Protein AF-A0A2A4VA51-F1 (afdb_monomer)

Mean predicted aligned error: 7.7 Å

pLDDT: mean 87.84, std 13.07, range [43.47, 97.88]

Solvent-accessible surface area (backbone atoms only — not comparable to full-atom values): 8072 Å² total; per-residue (Å²): 133,84,70,66,42,55,34,54,44,77,48,78,49,67,43,70,90,47,100,52,46,84,50,67,48,23,34,52,30,37,75,35,75,46,73,63,40,88,49,102,91,46,75,46,86,62,78,63,67,37,64,66,67,54,91,97,56,80,73,48,43,31,42,48,74,56,50,48,54,31,58,77,46,60,35,65,65,62,76,35,51,26,37,72,38,79,36,78,38,85,91,79,74,41,82,27,34,67,47,77,42,56,66,50,70,69,51,40,50,49,33,51,54,28,56,47,54,57,53,50,55,53,52,54,49,54,51,61,74,67,47,78,79,81,85,124

Foldseek 3Di:
DQPKFAWADKDKDADCPDPCRPDIWIFTFGWDFDDFDDDPVDGDDDGDTDSDDDPPDDTQTEDPVVSCLCVVLVLDDHRFIWGFDWDQDPVVRDIHTDDTHGPDPVSNVSNVVSNVVVVVVVVVVVCVVPPPDPDD

Sequence (136 aa):
MSNRIILCGIQITSFPESKNPSAESASLLMLYPIENVDAPKFRRKSVGQSTETPFGKQSLAINAKYAHQLIDTGAFVSNKEYELVVGFNTDTFENEISEIKPVEPNLKKHFSDCLKTSKLSHQEIEQRVNAPLDSK

Structure (mmCIF, N/CA/C/O backbone):
data_AF-A0A2A4VA51-F1
#
_entry.id   AF-A0A2A4VA51-F1
#
loop_
_atom_site.group_PDB
_atom_site.id
_atom_site.type_symbol
_atom_site.label_atom_id
_atom_site.label_alt_id
_atom_site.label_comp_id
_atom_site.label_asym_id
_atom_site.label_entity_id
_atom_site.label_seq_id
_atom_site.pdbx_PDB_ins_code
_atom_site.Cartn_x
_atom_site.Cartn_y
_atom_site.Cartn_z
_atom_site.occupancy
_atom_site.B_iso_or_equiv
_atom_site.auth_seq_id
_atom_site.auth_comp_id
_atom_site.auth_asym_id
_atom_site.auth_atom_id
_atom_site.pdbx_PDB_model_num
ATOM 1 N N . MET A 1 1 ? -21.212 -10.488 -9.079 1.00 43.47 1 MET A N 1
ATOM 2 C CA . MET A 1 1 ? -19.941 -11.129 -8.680 1.00 43.47 1 MET A CA 1
ATOM 3 C C . MET A 1 1 ? -19.291 -10.194 -7.675 1.00 43.47 1 MET A C 1
ATOM 5 O O . MET A 1 1 ? -19.133 -9.029 -8.006 1.00 43.47 1 MET A O 1
ATOM 9 N N . SER A 1 2 ? -19.056 -10.626 -6.434 1.00 51.47 2 SER A N 1
ATOM 10 C CA . SER A 1 2 ? -18.336 -9.795 -5.454 1.00 51.47 2 SER A CA 1
ATOM 11 C C . SER A 1 2 ? -16.844 -9.913 -5.784 1.00 51.47 2 SER A C 1
ATOM 13 O O . SER A 1 2 ? -16.299 -11.017 -5.769 1.00 51.47 2 SER A O 1
ATOM 15 N N . ASN A 1 3 ? -16.222 -8.801 -6.188 1.00 70.25 3 ASN A N 1
ATOM 16 C CA . ASN A 1 3 ? -14.804 -8.733 -6.546 1.00 70.25 3 ASN A CA 1
ATOM 17 C C . ASN A 1 3 ? -13.971 -8.707 -5.260 1.00 70.25 3 ASN A C 1
ATOM 19 O O . ASN A 1 3 ? -13.566 -7.645 -4.789 1.00 70.25 3 ASN A O 1
ATOM 23 N N . ARG A 1 4 ? -13.778 -9.888 -4.669 1.00 87.31 4 ARG A N 1
ATOM 24 C CA . ARG A 1 4 ? -12.922 -10.086 -3.499 1.00 87.31 4 ARG A CA 1
ATOM 25 C C . ARG A 1 4 ? -11.501 -10.350 -3.953 1.00 87.31 4 ARG A C 1
ATOM 27 O O . ARG A 1 4 ? -11.274 -11.151 -4.858 1.00 87.31 4 ARG A O 1
ATOM 34 N N . ILE A 1 5 ? -10.556 -9.688 -3.308 1.00 91.12 5 ILE A N 1
ATOM 35 C CA . ILE A 1 5 ? -9.134 -9.816 -3.594 1.00 91.12 5 ILE A CA 1
ATOM 36 C C . ILE A 1 5 ? -8.384 -10.054 -2.287 1.00 91.12 5 ILE A C 1
ATOM 38 O O . ILE A 1 5 ? -8.721 -9.477 -1.253 1.00 91.12 5 ILE A O 1
ATOM 42 N N . ILE A 1 6 ? -7.359 -10.903 -2.340 1.00 92.94 6 ILE A N 1
ATOM 43 C CA . ILE A 1 6 ? -6.422 -11.065 -1.230 1.00 92.94 6 ILE A CA 1
ATOM 44 C C . ILE A 1 6 ? -5.355 -9.984 -1.371 1.00 92.94 6 ILE A C 1
ATOM 46 O O . ILE A 1 6 ? -4.593 -9.979 -2.340 1.00 92.94 6 ILE A O 1
ATOM 50 N N . LEU A 1 7 ? -5.314 -9.073 -0.402 1.00 95.25 7 LEU A N 1
ATOM 51 C CA . LEU A 1 7 ? -4.295 -8.031 -0.334 1.00 95.25 7 LEU A CA 1
ATOM 52 C C . LEU A 1 7 ? -3.151 -8.483 0.565 1.00 95.25 7 LEU A C 1
ATOM 54 O O . LEU A 1 7 ? -3.364 -8.920 1.693 1.00 95.25 7 LEU A O 1
ATOM 58 N N . CYS A 1 8 ? -1.929 -8.343 0.074 1.00 95.06 8 CYS A N 1
ATOM 59 C CA . CYS A 1 8 ? -0.708 -8.763 0.757 1.00 95.06 8 CYS A CA 1
ATOM 60 C C . CYS A 1 8 ? 0.055 -7.592 1.366 1.00 95.06 8 CYS A C 1
ATOM 62 O O . CYS A 1 8 ? 0.833 -7.791 2.294 1.00 95.06 8 CYS A O 1
ATOM 64 N N . GLY A 1 9 ? -0.182 -6.376 0.883 1.00 96.31 9 GLY A N 1
ATOM 65 C CA . GLY A 1 9 ? 0.502 -5.195 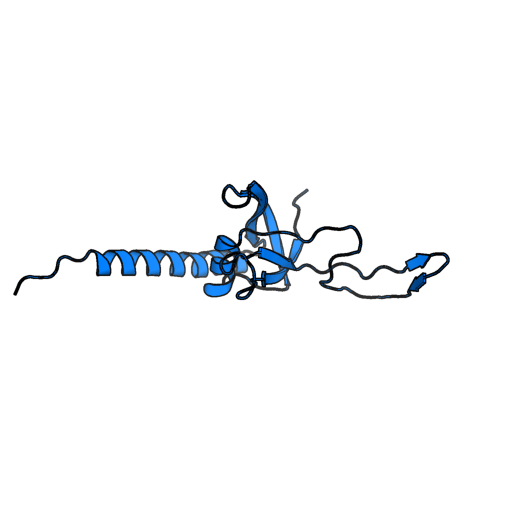1.381 1.00 96.31 9 GLY A CA 1
ATOM 66 C C . GLY A 1 9 ? -0.127 -3.901 0.899 1.00 96.31 9 GLY A C 1
ATOM 67 O O . GLY A 1 9 ? -0.887 -3.878 -0.069 1.00 96.31 9 GLY A O 1
ATOM 68 N N . ILE A 1 10 ? 0.247 -2.830 1.585 1.00 97.25 10 ILE A N 1
ATOM 69 C CA . ILE A 1 10 ? 0.072 -1.447 1.159 1.00 97.25 10 ILE A CA 1
ATOM 70 C C . ILE A 1 10 ? 1.467 -0.839 1.186 1.00 97.25 10 ILE A C 1
ATOM 72 O O . ILE A 1 10 ? 2.212 -1.061 2.140 1.00 97.25 10 ILE A O 1
ATOM 76 N N . GLN A 1 11 ? 1.828 -0.105 0.142 1.00 96.12 11 GLN A N 1
ATOM 77 C CA . GLN A 1 11 ? 3.080 0.639 0.100 1.00 96.12 11 GLN A CA 1
ATOM 78 C C . GLN A 1 11 ? 2.808 2.091 -0.260 1.00 96.12 11 GLN A C 1
ATOM 80 O O . GLN A 1 11 ? 1.940 2.375 -1.086 1.00 96.12 11 GLN A O 1
ATOM 85 N N . ILE A 1 12 ? 3.581 2.986 0.347 1.00 96.94 12 ILE A N 1
ATOM 86 C CA . ILE A 1 12 ? 3.641 4.404 0.011 1.00 96.94 12 ILE A CA 1
ATOM 87 C C . ILE A 1 12 ? 5.061 4.670 -0.473 1.00 96.94 12 ILE A C 1
ATOM 89 O O . ILE A 1 12 ? 6.033 4.235 0.141 1.00 96.94 12 ILE A O 1
ATOM 93 N N . THR A 1 13 ? 5.186 5.326 -1.617 1.00 95.19 13 THR A N 1
ATOM 94 C CA . THR A 1 13 ? 6.461 5.689 -2.228 1.00 95.19 13 THR A CA 1
ATOM 95 C C . THR A 1 13 ? 6.504 7.193 -2.407 1.00 95.19 13 THR A C 1
ATOM 97 O O . THR A 1 13 ? 5.626 7.772 -3.050 1.00 95.19 13 THR A O 1
ATOM 100 N N . SER A 1 14 ? 7.548 7.805 -1.860 1.00 94.56 14 SER A N 1
ATOM 101 C CA . SER A 1 14 ? 7.857 9.223 -1.987 1.00 94.56 14 SER A CA 1
ATOM 102 C C . SER A 1 14 ? 9.295 9.393 -2.471 1.00 94.56 14 SER A C 1
ATOM 104 O O . SER A 1 14 ? 10.137 8.507 -2.303 1.00 94.56 14 SER A O 1
ATOM 106 N N . PHE A 1 15 ? 9.580 10.530 -3.103 1.00 93.50 15 PHE A N 1
ATOM 107 C CA . PHE A 1 15 ? 10.915 10.861 -3.598 1.00 93.50 15 PHE A CA 1
ATOM 108 C C . PHE A 1 15 ? 11.347 12.214 -3.018 1.00 93.50 15 PHE A C 1
ATOM 110 O O . PHE A 1 15 ? 11.155 13.242 -3.678 1.00 93.50 15 PHE A O 1
ATOM 117 N N . PRO A 1 16 ? 11.926 12.233 -1.802 1.00 91.75 16 PRO A N 1
ATOM 118 C CA . PRO A 1 16 ? 12.238 13.470 -1.079 1.00 91.75 16 PRO A CA 1
ATOM 119 C C . PRO A 1 16 ? 13.198 14.403 -1.825 1.00 91.75 16 PRO A C 1
ATOM 121 O O . PRO A 1 16 ? 13.117 15.618 -1.688 1.00 91.75 16 PRO A O 1
ATOM 124 N N . GLU A 1 17 ? 14.085 13.845 -2.649 1.00 94.19 17 GLU A N 1
ATOM 125 C CA . GLU A 1 17 ? 15.057 14.606 -3.449 1.00 94.19 17 GLU A CA 1
ATOM 126 C C . GLU 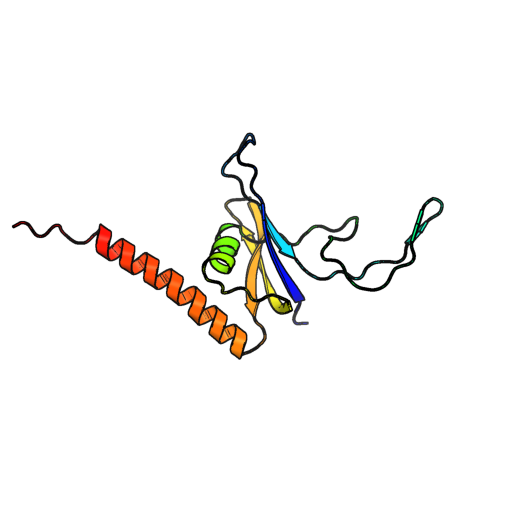A 1 17 ? 14.542 14.962 -4.856 1.00 94.19 17 GLU A C 1
ATOM 128 O O . GLU A 1 17 ? 15.274 15.510 -5.682 1.00 94.19 17 GLU A O 1
ATOM 133 N N . SER A 1 18 ? 13.289 14.629 -5.176 1.00 91.00 18 SER A N 1
ATOM 134 C CA . SER A 1 18 ? 12.714 14.932 -6.486 1.00 91.00 18 SER A CA 1
ATOM 135 C C . SER A 1 18 ? 12.275 16.392 -6.606 1.00 91.00 18 SER A C 1
ATOM 137 O O . SER A 1 18 ? 12.237 17.158 -5.646 1.00 91.00 18 SER A O 1
ATOM 139 N N . LYS A 1 19 ? 11.856 16.775 -7.818 1.00 87.06 19 LYS A N 1
ATOM 140 C CA . LYS A 1 19 ? 11.266 18.095 -8.084 1.00 87.06 19 LYS A CA 1
ATOM 141 C C . LYS A 1 19 ? 9.976 18.356 -7.294 1.00 87.06 19 LYS A C 1
ATOM 143 O O . LYS A 1 19 ? 9.571 19.509 -7.201 1.00 87.06 19 LYS A O 1
ATOM 148 N N . ASN A 1 20 ? 9.331 17.314 -6.761 1.00 85.94 20 ASN A N 1
ATOM 149 C CA . ASN A 1 20 ? 8.158 17.433 -5.901 1.00 85.94 20 ASN A CA 1
ATOM 150 C C . ASN A 1 20 ? 8.330 16.553 -4.644 1.00 85.94 20 ASN A C 1
ATOM 152 O O . ASN A 1 20 ? 7.830 15.428 -4.610 1.00 85.94 20 ASN A O 1
ATOM 156 N N . PRO A 1 21 ? 9.044 17.050 -3.618 1.00 85.06 21 PRO A N 1
ATOM 157 C CA . PRO A 1 21 ? 9.396 16.284 -2.418 1.00 85.06 21 PRO A CA 1
ATOM 158 C C . PRO A 1 21 ? 8.198 15.765 -1.620 1.00 85.06 21 PRO A C 1
ATOM 160 O O . PRO A 1 21 ? 8.319 14.776 -0.905 1.00 85.06 21 PRO A O 1
ATOM 163 N N . SER A 1 22 ? 7.053 16.444 -1.724 1.00 85.38 22 SER A N 1
ATOM 164 C CA . SER A 1 22 ? 5.818 16.103 -1.016 1.00 85.38 22 SER A CA 1
ATOM 165 C C . SER A 1 22 ? 4.873 15.222 -1.833 1.00 85.38 22 SER A C 1
ATOM 167 O O . SER A 1 22 ? 3.778 14.921 -1.368 1.00 85.38 22 SER A O 1
ATOM 169 N N . ALA A 1 23 ? 5.238 14.859 -3.067 1.00 88.31 23 ALA A N 1
ATOM 170 C CA . ALA A 1 23 ? 4.441 13.930 -3.852 1.00 88.31 23 ALA A CA 1
ATOM 171 C C . ALA A 1 23 ? 4.643 12.504 -3.347 1.00 88.31 23 ALA A C 1
ATOM 173 O O . ALA A 1 23 ? 5.768 12.007 -3.245 1.00 88.31 23 ALA A O 1
ATOM 174 N N . GLU A 1 24 ? 3.525 11.831 -3.111 1.00 93.56 24 GLU A N 1
ATOM 175 C CA . GLU A 1 24 ? 3.492 10.435 -2.716 1.00 93.56 24 GLU A CA 1
ATOM 176 C C . GLU A 1 24 ? 2.567 9.661 -3.645 1.00 93.56 24 GLU A C 1
ATOM 178 O O . GLU A 1 24 ? 1.545 10.165 -4.111 1.00 93.56 24 GLU A O 1
ATOM 183 N N . SER A 1 25 ? 2.931 8.412 -3.895 1.00 93.19 25 SER A N 1
ATOM 184 C CA . SER A 1 25 ? 2.085 7.444 -4.583 1.00 93.19 25 SER A CA 1
ATOM 185 C C . SER A 1 25 ? 1.877 6.252 -3.668 1.00 93.19 25 SER A C 1
ATOM 187 O O . SER A 1 25 ? 2.822 5.789 -3.030 1.00 93.19 25 SER A O 1
ATOM 189 N N . ALA A 1 26 ? 0.647 5.755 -3.590 1.00 96.88 26 ALA A N 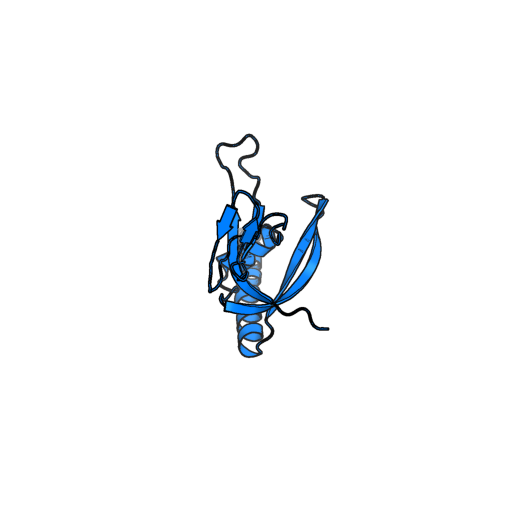1
ATOM 190 C CA . ALA A 1 26 ? 0.338 4.579 -2.798 1.00 96.88 26 ALA A CA 1
ATOM 191 C C . ALA A 1 26 ? -0.252 3.478 -3.676 1.00 96.88 26 ALA A C 1
ATOM 193 O O . ALA A 1 26 ? -0.969 3.735 -4.646 1.00 96.88 26 ALA A O 1
ATOM 194 N N . SER A 1 27 ? 0.073 2.229 -3.350 1.00 96.62 27 SER A N 1
ATOM 195 C CA . SER A 1 27 ? -0.426 1.073 -4.094 1.00 96.62 27 SER A CA 1
ATOM 196 C C . SER A 1 27 ? -0.722 -0.121 -3.200 1.00 96.62 27 SER A C 1
ATOM 198 O O . SER A 1 27 ? -0.102 -0.327 -2.153 1.00 96.62 27 SER A O 1
ATOM 200 N N . LEU A 1 28 ? -1.692 -0.913 -3.648 1.00 96.44 28 LEU A N 1
ATOM 201 C CA . LEU A 1 28 ? -2.050 -2.197 -3.075 1.00 96.44 28 LEU A CA 1
ATOM 202 C C . LEU A 1 28 ? -1.226 -3.308 -3.724 1.00 96.44 28 LEU A C 1
ATOM 204 O O . LEU A 1 28 ? -1.133 -3.408 -4.950 1.00 96.4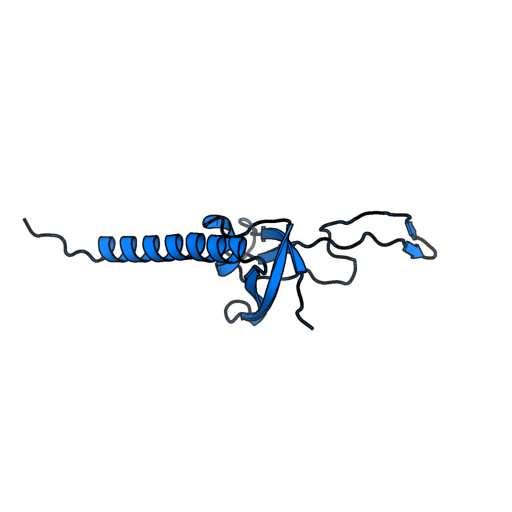4 28 LEU A O 1
ATOM 208 N N . LEU A 1 29 ? -0.672 -4.178 -2.887 1.00 95.38 29 LEU A N 1
ATOM 209 C CA . LEU A 1 29 ? 0.035 -5.378 -3.310 1.00 95.38 29 LEU A CA 1
ATOM 210 C C . LEU A 1 29 ? -0.896 -6.580 -3.211 1.00 95.38 29 LEU A C 1
ATOM 212 O O . LEU A 1 29 ? -1.559 -6.787 -2.195 1.00 95.38 29 LEU A O 1
ATOM 216 N N . MET A 1 30 ? -0.897 -7.406 -4.249 1.00 92.94 30 MET A N 1
ATOM 217 C CA . MET A 1 30 ? -1.635 -8.664 -4.306 1.00 92.94 30 MET A CA 1
ATOM 218 C C . MET A 1 30 ? -0.763 -9.743 -4.941 1.00 92.94 30 MET A C 1
ATOM 220 O O . MET A 1 30 ? 0.198 -9.436 -5.645 1.00 92.94 30 MET A O 1
ATOM 224 N N . LEU A 1 31 ? -1.096 -11.006 -4.689 1.00 90.06 31 LEU A N 1
ATOM 225 C CA . LEU A 1 31 ? -0.381 -12.129 -5.285 1.00 90.06 31 LEU A CA 1
ATOM 226 C C . LEU A 1 31 ? -0.867 -12.377 -6.709 1.00 90.06 31 LEU A C 1
ATOM 228 O O . LEU A 1 31 ? -2.009 -12.777 -6.939 1.00 90.06 31 LEU A O 1
ATOM 232 N N . TYR A 1 32 ? 0.041 -12.196 -7.656 1.00 89.31 32 TYR A N 1
ATOM 233 C CA . TYR A 1 32 ? -0.129 -12.604 -9.038 1.00 89.31 32 TYR A CA 1
ATOM 234 C C . TYR A 1 32 ? 0.502 -13.980 -9.253 1.00 89.31 32 TYR A C 1
ATOM 236 O O . TYR A 1 32 ? 1.583 -14.249 -8.720 1.00 89.31 32 TYR A O 1
ATOM 244 N N . PRO A 1 33 ? -0.135 -14.873 -10.027 1.00 89.81 33 PRO A N 1
ATOM 245 C CA . PRO A 1 33 ? 0.508 -16.116 -10.431 1.00 89.81 33 PRO A CA 1
ATOM 246 C C . PRO A 1 33 ? 1.741 -15.807 -11.287 1.00 89.81 33 PRO A C 1
ATOM 248 O O . PRO A 1 33 ? 1.696 -14.936 -12.157 1.00 89.81 33 PRO A O 1
ATOM 251 N N . ILE A 1 34 ? 2.841 -16.527 -11.061 1.00 91.19 34 ILE A N 1
ATOM 252 C CA . ILE A 1 34 ? 4.021 -16.395 -11.920 1.00 91.19 34 ILE A CA 1
ATOM 253 C C . ILE A 1 34 ? 3.760 -17.170 -13.210 1.00 91.19 34 ILE A C 1
ATOM 255 O O . ILE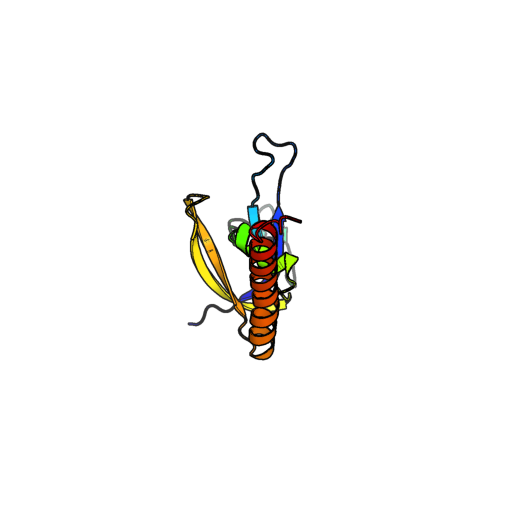 A 1 34 ? 3.542 -18.382 -13.193 1.00 91.19 34 ILE A O 1
ATOM 259 N N . GLU A 1 35 ? 3.791 -16.467 -14.337 1.00 88.19 35 GLU A N 1
ATOM 260 C CA . GLU A 1 35 ? 3.456 -17.044 -15.635 1.00 88.19 35 GLU A CA 1
ATOM 261 C C . GLU A 1 35 ? 4.656 -17.752 -16.279 1.00 88.19 35 GLU A C 1
ATOM 263 O O . GLU A 1 35 ? 5.783 -17.232 -16.326 1.00 88.19 35 GLU A O 1
ATOM 268 N N . ASN A 1 36 ? 4.378 -18.936 -16.832 1.00 91.44 36 ASN A N 1
ATOM 269 C CA . ASN A 1 36 ? 5.262 -19.565 -17.803 1.00 91.44 36 ASN A CA 1
ATOM 270 C C . ASN A 1 36 ? 5.309 -18.695 -19.057 1.00 91.44 36 ASN A C 1
ATOM 272 O O . ASN A 1 36 ? 4.282 -18.189 -19.502 1.00 91.44 36 ASN A O 1
ATOM 276 N N . VAL A 1 37 ? 6.492 -18.558 -19.646 1.00 90.62 37 VAL A N 1
ATOM 277 C CA . VAL A 1 37 ? 6.656 -17.825 -20.901 1.00 90.62 37 VAL A CA 1
ATOM 278 C C . VAL A 1 37 ? 7.284 -18.749 -21.923 1.00 90.62 37 VAL A C 1
ATOM 280 O O . VAL A 1 37 ? 8.290 -19.393 -21.637 1.00 90.62 37 VAL A O 1
ATOM 283 N N . ASP A 1 38 ? 6.695 -18.810 -23.111 1.00 93.31 38 ASP A N 1
ATOM 284 C CA . ASP A 1 38 ? 7.274 -19.483 -24.268 1.00 93.31 38 ASP A CA 1
ATOM 285 C C . ASP A 1 38 ? 7.210 -18.536 -25.466 1.00 93.31 38 ASP A C 1
ATOM 287 O O . ASP A 1 38 ? 6.202 -18.427 -26.160 1.00 93.31 38 ASP A O 1
ATOM 291 N N . ALA A 1 39 ? 8.284 -17.775 -25.646 1.00 91.69 39 ALA A N 1
ATOM 292 C CA . ALA A 1 39 ? 8.466 -16.831 -26.735 1.00 91.69 39 ALA A CA 1
ATOM 293 C C . ALA A 1 39 ? 9.749 -17.175 -27.516 1.00 91.69 39 ALA A C 1
ATOM 295 O O . ALA A 1 39 ? 10.676 -17.764 -26.951 1.00 91.69 39 ALA A O 1
ATOM 296 N N . PRO A 1 40 ? 9.882 -16.752 -28.791 1.00 95.31 40 PRO A N 1
ATOM 297 C CA . PRO A 1 40 ? 11.014 -17.138 -29.644 1.00 95.31 40 PRO A CA 1
ATOM 298 C C . PRO A 1 40 ? 12.405 -16.826 -29.072 1.00 95.31 40 PRO A C 1
ATOM 300 O O . PRO A 1 40 ? 13.368 -17.519 -29.383 1.00 95.31 40 PRO A O 1
ATOM 303 N N . LYS A 1 41 ? 12.517 -15.780 -28.243 1.00 95.12 41 LYS A N 1
ATOM 304 C CA . LYS A 1 41 ? 13.775 -15.336 -27.615 1.00 95.12 41 LYS A CA 1
ATOM 305 C C . LYS A 1 41 ? 13.785 -15.475 -26.090 1.00 95.12 41 LYS A C 1
ATOM 307 O O . LYS A 1 41 ? 14.765 -15.092 -25.461 1.00 95.12 41 LYS A O 1
ATOM 312 N N . PHE A 1 42 ? 12.705 -15.970 -25.485 1.00 92.81 42 PHE A N 1
ATOM 313 C CA . PHE A 1 42 ? 12.575 -16.020 -24.033 1.00 92.81 42 PHE A CA 1
ATOM 314 C C . PHE A 1 42 ? 11.670 -17.174 -23.606 1.00 92.81 42 PHE A C 1
ATOM 316 O O . PHE A 1 42 ? 10.496 -17.220 -23.965 1.00 92.81 42 PHE A O 1
ATOM 323 N N . ARG A 1 43 ? 12.222 -18.094 -22.813 1.00 94.38 43 ARG A N 1
ATOM 324 C CA . ARG A 1 43 ? 11.484 -19.203 -22.210 1.00 94.38 43 ARG A CA 1
ATOM 325 C C . ARG A 1 43 ? 11.642 -19.169 -20.700 1.00 94.38 43 ARG A C 1
ATOM 327 O O . ARG A 1 43 ? 12.756 -19.031 -20.202 1.00 94.38 43 ARG A O 1
ATOM 334 N N . ARG A 1 44 ? 10.539 -19.335 -19.976 1.00 92.56 44 ARG A N 1
ATOM 335 C CA . ARG A 1 44 ? 10.499 -19.372 -18.515 1.00 92.56 44 ARG A CA 1
ATOM 336 C C . ARG A 1 44 ? 9.525 -20.445 -18.046 1.00 92.56 44 ARG A C 1
ATOM 338 O O . ARG A 1 44 ? 8.372 -20.459 -18.468 1.00 92.56 44 ARG A O 1
ATOM 345 N N . LYS A 1 45 ? 9.995 -21.307 -17.144 1.00 95.50 45 LYS A N 1
ATOM 346 C CA . LYS A 1 45 ? 9.173 -22.264 -16.398 1.00 95.50 45 LYS A CA 1
ATOM 347 C C . LYS A 1 45 ? 9.104 -21.817 -14.942 1.00 95.50 45 LYS A C 1
ATOM 349 O O . LYS A 1 45 ? 10.142 -21.560 -14.335 1.00 95.50 45 LYS A O 1
ATOM 354 N N . SER A 1 46 ? 7.904 -21.701 -14.391 1.00 93.69 46 SER A N 1
ATOM 355 C CA . SER A 1 46 ? 7.672 -21.125 -13.067 1.00 93.69 46 SER A CA 1
ATOM 356 C C . SER A 1 46 ? 6.491 -21.777 -12.355 1.00 93.69 46 SER A C 1
ATOM 358 O O . SER A 1 46 ? 5.624 -22.391 -12.974 1.00 93.69 46 SER A O 1
ATOM 360 N N . VAL A 1 47 ? 6.487 -21.656 -11.029 1.00 94.88 47 VAL A N 1
ATOM 361 C CA . VAL A 1 47 ? 5.401 -22.070 -10.138 1.00 94.88 47 VAL A CA 1
ATOM 362 C C . VAL A 1 47 ? 5.363 -21.106 -8.952 1.00 94.88 47 VAL A C 1
ATOM 364 O O . VAL A 1 47 ? 6.404 -20.589 -8.551 1.00 94.88 47 VAL A O 1
ATOM 367 N N . GLY A 1 48 ? 4.177 -20.867 -8.395 1.00 94.12 48 GLY A N 1
ATOM 368 C CA . GLY A 1 48 ? 3.985 -19.982 -7.247 1.00 94.12 48 GLY A CA 1
ATOM 369 C C . GLY A 1 48 ? 3.444 -18.607 -7.631 1.00 94.12 48 GLY A C 1
ATOM 370 O O . GLY A 1 48 ? 2.803 -18.440 -8.672 1.00 94.12 48 GLY A O 1
ATOM 371 N N . GLN A 1 49 ? 3.660 -17.635 -6.747 1.00 92.50 49 GLN A N 1
ATOM 372 C CA . GLN A 1 49 ? 3.077 -16.299 -6.833 1.00 92.50 49 GLN A CA 1
ATOM 373 C C . GLN A 1 49 ? 4.115 -15.223 -6.498 1.00 92.50 49 GLN A C 1
ATOM 375 O O . GLN A 1 49 ? 5.056 -15.476 -5.748 1.00 92.50 49 GLN A O 1
ATOM 380 N N . SER A 1 50 ? 3.928 -14.026 -7.048 1.00 90.94 50 SER A N 1
ATOM 381 C CA . SER A 1 50 ? 4.747 -12.841 -6.786 1.00 90.94 50 SER A CA 1
ATOM 382 C C . SER A 1 50 ? 3.849 -11.631 -6.532 1.00 90.94 50 SER A C 1
ATOM 384 O O . SER A 1 50 ? 2.718 -11.583 -7.012 1.00 90.94 50 SER A O 1
ATOM 386 N N . THR A 1 51 ? 4.349 -10.647 -5.789 1.00 90.38 51 THR A N 1
ATOM 387 C CA . THR A 1 51 ? 3.716 -9.323 -5.664 1.00 90.38 51 THR A CA 1
ATOM 388 C C . THR A 1 51 ? 4.102 -8.380 -6.803 1.00 90.38 51 THR A C 1
ATOM 390 O O . THR A 1 51 ? 3.561 -7.279 -6.907 1.00 90.38 51 THR A O 1
ATOM 393 N N . GLU A 1 52 ? 5.023 -8.804 -7.672 1.00 88.44 52 GLU A N 1
ATOM 394 C CA . GLU A 1 52 ? 5.381 -8.076 -8.881 1.00 88.44 52 GLU A CA 1
ATOM 395 C C . GLU A 1 52 ? 4.173 -8.007 -9.819 1.00 88.44 52 GLU A C 1
ATOM 397 O O . GLU A 1 52 ? 3.555 -9.022 -10.150 1.00 88.44 52 GLU A O 1
ATOM 402 N N . THR A 1 53 ? 3.832 -6.791 -10.243 1.00 88.25 53 THR A N 1
ATOM 403 C CA . THR A 1 53 ? 2.745 -6.591 -11.202 1.00 88.25 53 THR A CA 1
ATOM 404 C C . THR A 1 53 ? 3.154 -7.213 -12.542 1.00 88.25 53 THR A C 1
ATOM 406 O O . THR A 1 53 ? 4.227 -6.884 -13.049 1.00 88.25 53 THR A O 1
ATOM 409 N N . PRO A 1 54 ? 2.335 -8.101 -13.136 1.00 86.50 54 PRO A N 1
ATOM 410 C CA . PRO A 1 54 ? 2.670 -8.741 -14.399 1.00 86.50 54 PRO A CA 1
ATOM 411 C C . PRO A 1 54 ? 2.937 -7.726 -15.509 1.00 86.50 54 PRO A C 1
ATOM 413 O O . PRO A 1 54 ? 2.320 -6.659 -15.559 1.00 86.50 54 PRO A O 1
ATOM 416 N N . PHE A 1 55 ? 3.819 -8.091 -16.439 1.00 84.00 55 PHE A N 1
ATOM 417 C CA . PHE A 1 55 ? 4.149 -7.250 -17.585 1.00 84.00 55 PHE A CA 1
ATOM 418 C C . PHE A 1 55 ? 2.884 -6.809 -18.341 1.00 84.00 55 PHE A C 1
ATOM 420 O O . PHE A 1 55 ? 2.012 -7.622 -18.647 1.00 84.00 55 PHE A O 1
ATOM 427 N N . GLY A 1 56 ? 2.787 -5.512 -18.640 1.00 84.00 56 GLY A N 1
ATOM 428 C CA . GLY A 1 56 ? 1.638 -4.923 -19.332 1.00 84.00 56 GLY A CA 1
ATOM 429 C C . GLY A 1 56 ? 0.406 -4.675 -18.454 1.00 84.00 56 GLY A C 1
ATOM 430 O O . GLY A 1 56 ? -0.598 -4.187 -18.968 1.00 84.00 56 GLY A O 1
ATOM 431 N N . LYS A 1 57 ? 0.461 -4.974 -17.149 1.00 86.31 57 LYS A N 1
ATOM 432 C CA . LYS A 1 57 ? -0.578 -4.595 -16.182 1.00 86.31 57 LYS A CA 1
ATOM 433 C C . LYS A 1 57 ? -0.136 -3.393 -15.353 1.00 86.31 57 LYS A C 1
ATOM 435 O O . LYS A 1 57 ? 1.053 -3.154 -15.164 1.00 86.31 57 LYS A O 1
ATOM 440 N N . GLN A 1 58 ? -1.115 -2.640 -14.864 1.00 86.62 58 GLN A N 1
ATOM 441 C CA . GLN A 1 58 ? -0.893 -1.543 -13.927 1.00 86.62 58 GLN A CA 1
ATOM 442 C C . GLN A 1 58 ? -1.069 -2.034 -12.491 1.00 86.62 58 GLN A C 1
ATOM 444 O O . GLN A 1 58 ? -1.870 -2.934 -12.227 1.00 86.62 58 GLN A O 1
ATOM 449 N N . SER A 1 59 ? -0.305 -1.446 -11.573 1.00 88.88 59 SER A N 1
ATOM 450 C CA . SER A 1 59 ? -0.500 -1.660 -10.144 1.00 88.88 59 SER A CA 1
ATOM 451 C C . SER A 1 59 ? -1.825 -1.039 -9.695 1.00 88.88 59 SER A C 1
ATOM 453 O O . SER A 1 59 ? -2.341 -0.103 -10.306 1.00 88.88 59 SER A O 1
ATOM 455 N N . LEU A 1 60 ? -2.392 -1.567 -8.612 1.00 93.06 60 LEU A N 1
ATOM 456 C CA . LEU A 1 60 ? -3.617 -1.027 -8.033 1.00 93.06 60 LEU A CA 1
ATOM 457 C C . LEU A 1 60 ? -3.277 0.202 -7.188 1.00 93.06 60 LEU A C 1
ATOM 459 O O . LEU A 1 60 ? -2.846 0.065 -6.042 1.00 93.06 60 LEU A O 1
ATOM 463 N N . ALA A 1 61 ? -3.452 1.392 -7.757 1.00 95.69 61 ALA A N 1
ATOM 464 C CA . ALA A 1 61 ? -3.305 2.648 -7.031 1.00 95.69 61 ALA A CA 1
ATOM 465 C C . ALA A 1 61 ? -4.371 2.770 -5.930 1.00 95.69 61 ALA A C 1
ATOM 467 O O . ALA A 1 61 ? -5.521 2.372 -6.120 1.00 95.69 61 ALA A O 1
ATOM 468 N N . ILE A 1 62 ? -3.991 3.327 -4.785 1.00 97.06 62 ILE A N 1
ATOM 469 C CA . ILE A 1 62 ? -4.884 3.646 -3.665 1.00 97.06 62 ILE A CA 1
ATOM 470 C C . ILE A 1 62 ? -4.622 5.081 -3.233 1.00 97.06 62 ILE A C 1
ATOM 472 O O . ILE A 1 62 ? -3.495 5.566 -3.327 1.00 97.06 62 ILE A O 1
ATOM 476 N N . ASN A 1 63 ? -5.653 5.743 -2.722 1.00 96.06 63 ASN A N 1
ATOM 477 C CA . ASN A 1 63 ? -5.511 7.080 -2.177 1.00 96.06 63 ASN A CA 1
ATOM 478 C C . ASN A 1 63 ? -4.433 7.152 -1.093 1.00 96.06 63 ASN A C 1
ATOM 480 O O . ASN A 1 63 ? -4.517 6.453 -0.084 1.00 96.06 63 ASN A O 1
ATOM 484 N N . ALA A 1 64 ? -3.440 8.026 -1.281 1.00 95.50 64 ALA A N 1
ATOM 485 C CA . ALA A 1 64 ? -2.294 8.132 -0.378 1.00 95.50 64 ALA A CA 1
ATOM 486 C C . ALA A 1 64 ? -2.703 8.523 1.052 1.00 95.50 64 ALA A C 1
ATOM 488 O O . ALA A 1 64 ? -2.223 7.923 2.011 1.00 95.50 64 ALA A O 1
ATOM 489 N N . LYS A 1 65 ? -3.656 9.455 1.214 1.00 94.44 65 LYS A N 1
ATOM 490 C CA . LYS A 1 65 ? -4.157 9.857 2.543 1.00 94.44 65 LYS A CA 1
ATOM 491 C C . LYS A 1 65 ? -4.825 8.682 3.256 1.00 94.44 65 LYS A C 1
ATOM 493 O O . LYS A 1 65 ? -4.611 8.474 4.447 1.00 94.44 65 LYS A O 1
ATOM 498 N N . TYR A 1 66 ? -5.615 7.896 2.530 1.00 95.81 66 TYR A N 1
ATOM 499 C CA . TYR A 1 66 ? -6.248 6.702 3.083 1.00 95.81 66 TYR A CA 1
ATOM 500 C C . TYR A 1 66 ? -5.234 5.583 3.377 1.00 95.81 66 TYR A C 1
ATOM 502 O O . TYR A 1 66 ? -5.337 4.916 4.404 1.00 95.81 66 TYR A O 1
ATOM 510 N N . ALA A 1 67 ? -4.218 5.406 2.529 1.00 97.19 67 ALA A N 1
ATOM 511 C CA . ALA A 1 67 ? -3.139 4.449 2.761 1.00 97.19 67 ALA A CA 1
ATOM 512 C C . ALA A 1 67 ? -2.371 4.754 4.057 1.00 97.19 67 ALA A C 1
ATOM 514 O O . ALA A 1 67 ? -2.156 3.835 4.849 1.00 97.19 67 ALA A O 1
ATOM 515 N N . HIS A 1 68 ? -2.045 6.028 4.313 1.00 96.81 68 HIS A N 1
ATOM 516 C CA . HIS A 1 68 ? -1.465 6.468 5.590 1.00 96.81 68 HIS A CA 1
ATOM 517 C C . HIS A 1 68 ? -2.365 6.096 6.764 1.00 96.81 68 HIS A C 1
ATOM 519 O O . HIS A 1 68 ? -1.920 5.415 7.680 1.00 96.81 68 HIS A O 1
ATOM 525 N N . GLN A 1 69 ? -3.665 6.413 6.700 1.00 96.31 69 GLN A N 1
ATOM 526 C CA . GLN A 1 69 ? -4.607 6.035 7.763 1.00 96.31 69 GLN A CA 1
ATOM 527 C C . GLN A 1 69 ? -4.594 4.531 8.049 1.00 96.31 69 GLN A C 1
ATOM 529 O O . GLN A 1 69 ? -4.613 4.123 9.208 1.00 96.31 69 GLN A O 1
ATOM 534 N N . LEU A 1 70 ? -4.565 3.693 7.014 1.00 97.12 70 LEU A N 1
ATOM 535 C CA . LEU A 1 70 ? -4.554 2.242 7.177 1.00 97.12 70 LEU A CA 1
ATOM 536 C C . LEU A 1 70 ? -3.256 1.716 7.802 1.00 97.12 70 LEU A C 1
ATOM 538 O O . LEU A 1 70 ? -3.320 0.790 8.615 1.00 97.12 70 LEU A O 1
ATOM 542 N N . ILE A 1 71 ? -2.112 2.287 7.419 1.00 96.75 71 ILE A N 1
ATOM 543 C CA . ILE A 1 71 ? -0.783 1.908 7.916 1.00 96.75 71 ILE A CA 1
ATOM 544 C C . ILE A 1 71 ? -0.591 2.404 9.350 1.00 96.75 71 ILE A C 1
ATOM 546 O O . ILE A 1 71 ? -0.329 1.601 10.244 1.00 96.75 71 ILE A O 1
ATOM 550 N N . ASP A 1 72 ? -0.800 3.696 9.588 1.00 96.12 72 ASP A N 1
ATOM 551 C CA . ASP A 1 72 ? -0.488 4.358 10.857 1.00 96.12 72 ASP A CA 1
ATOM 552 C C . ASP A 1 72 ? -1.373 3.868 12.005 1.00 96.12 72 ASP A C 1
ATOM 554 O O . ASP A 1 72 ? -0.956 3.829 13.162 1.00 96.12 72 ASP A O 1
ATOM 558 N N . THR A 1 73 ? -2.606 3.456 11.697 1.00 96.31 73 THR A N 1
ATOM 559 C CA . THR A 1 73 ? -3.532 2.896 12.695 1.00 96.31 73 THR A CA 1
ATOM 560 C C . THR A 1 73 ? -3.381 1.390 12.892 1.00 96.31 73 THR A C 1
ATOM 562 O O . THR A 1 73 ? -4.039 0.821 13.766 1.00 96.31 73 THR A O 1
ATOM 565 N N . GLY A 1 74 ? -2.580 0.718 12.059 1.00 96.38 74 GLY A N 1
ATOM 566 C CA . GLY A 1 74 ? -2.522 -0.743 12.010 1.00 96.38 74 GLY A CA 1
ATOM 567 C C . GLY A 1 74 ? -3.850 -1.396 11.600 1.00 96.38 74 GLY A C 1
ATOM 568 O O . GLY A 1 74 ? -4.080 -2.568 11.908 1.00 96.38 74 GLY A O 1
ATOM 569 N N . ALA A 1 75 ? -4.752 -0.655 10.942 1.00 97.44 75 ALA A N 1
ATOM 570 C CA . ALA A 1 75 ? -6.027 -1.196 10.481 1.00 97.44 75 ALA A CA 1
ATOM 571 C C . ALA A 1 75 ? -5.810 -2.285 9.425 1.00 97.44 75 ALA A C 1
ATOM 573 O O . ALA A 1 75 ? -6.465 -3.325 9.479 1.00 97.44 75 ALA A O 1
ATOM 574 N N . PHE A 1 76 ? -4.881 -2.076 8.485 1.00 97.88 76 PHE A N 1
ATOM 575 C CA . PHE A 1 76 ? -4.612 -3.050 7.431 1.00 97.88 76 PHE A CA 1
ATOM 576 C C . PHE A 1 76 ? -3.974 -4.332 7.976 1.00 97.88 76 PHE A C 1
ATOM 578 O O . PHE A 1 76 ? -2.941 -4.305 8.642 1.00 97.88 76 PHE A O 1
ATOM 585 N N . VAL A 1 77 ? -4.557 -5.473 7.605 1.00 97.25 77 VAL A N 1
ATOM 586 C CA . VAL A 1 77 ? -4.007 -6.803 7.886 1.00 97.25 77 VAL A CA 1
ATOM 587 C C . VAL A 1 77 ? -3.720 -7.505 6.563 1.00 97.25 77 VAL A C 1
ATOM 589 O O . VAL A 1 77 ? -4.617 -7.664 5.729 1.00 97.25 77 VAL A O 1
ATOM 592 N N . SER A 1 78 ? -2.472 -7.923 6.365 1.00 96.12 78 SER A N 1
ATOM 593 C CA . SER A 1 78 ? -2.034 -8.612 5.150 1.00 96.12 78 SER A CA 1
ATOM 594 C C . SER A 1 78 ? -2.608 -10.027 5.036 1.00 96.12 78 SER A C 1
ATOM 596 O O . SER A 1 78 ? -2.993 -10.655 6.022 1.00 96.12 78 SER A O 1
ATOM 598 N N . ASN A 1 79 ? -2.637 -10.543 3.806 1.00 94.94 79 ASN A N 1
ATOM 599 C CA . ASN A 1 79 ? -3.123 -11.878 3.445 1.00 94.94 79 ASN A CA 1
ATOM 600 C C . ASN A 1 79 ? -4.584 -12.118 3.850 1.00 94.94 79 ASN A C 1
ATOM 602 O O . ASN A 1 79 ? -4.962 -13.210 4.276 1.00 94.94 79 ASN A O 1
ATOM 606 N N . LYS A 1 80 ? -5.405 -11.074 3.717 1.00 95.81 80 LYS A N 1
ATOM 607 C CA . LYS A 1 80 ? -6.840 -11.101 4.006 1.00 95.81 80 LYS A CA 1
ATOM 608 C C . LYS A 1 80 ? -7.654 -10.688 2.793 1.00 95.81 80 LYS A C 1
ATOM 610 O O . LYS A 1 80 ? -7.154 -9.996 1.907 1.00 95.81 80 LYS A O 1
ATOM 615 N N . GLU A 1 81 ? -8.903 -11.146 2.758 1.00 95.50 81 GLU A N 1
ATOM 616 C CA . GLU A 1 81 ? -9.850 -10.800 1.702 1.00 95.50 81 GLU A CA 1
ATOM 617 C C . GLU A 1 81 ? -10.477 -9.428 1.939 1.00 95.50 81 GLU A C 1
ATOM 619 O O . GLU A 1 81 ? -11.039 -9.148 3.007 1.00 95.50 81 GLU A O 1
ATOM 624 N N . TYR A 1 82 ? -10.442 -8.615 0.888 1.00 96.38 82 TYR A N 1
ATOM 625 C CA . TYR A 1 82 ? -11.057 -7.300 0.835 1.00 96.38 82 TYR A CA 1
ATOM 626 C C . TYR A 1 82 ? -11.910 -7.153 -0.422 1.00 96.38 82 TYR A C 1
ATOM 628 O O . TYR A 1 82 ? -11.573 -7.673 -1.487 1.00 96.38 82 TYR A O 1
ATOM 636 N N . GLU A 1 83 ? -13.001 -6.406 -0.306 1.00 95.94 83 GLU A N 1
ATOM 637 C CA . GLU A 1 83 ? -13.682 -5.809 -1.453 1.00 95.94 83 GLU A CA 1
ATOM 638 C C . GLU A 1 83 ? -13.083 -4.422 -1.704 1.00 95.94 83 GLU A C 1
ATOM 640 O O . GLU A 1 83 ? -12.852 -3.661 -0.761 1.00 95.94 83 GLU A O 1
ATOM 645 N N . LEU A 1 84 ? -12.817 -4.095 -2.967 1.00 94.88 84 LEU A N 1
ATOM 646 C CA . LEU A 1 84 ? -12.234 -2.811 -3.355 1.00 94.88 84 LEU A CA 1
ATOM 647 C C . LEU A 1 84 ? -13.325 -1.868 -3.861 1.00 94.88 84 LEU A 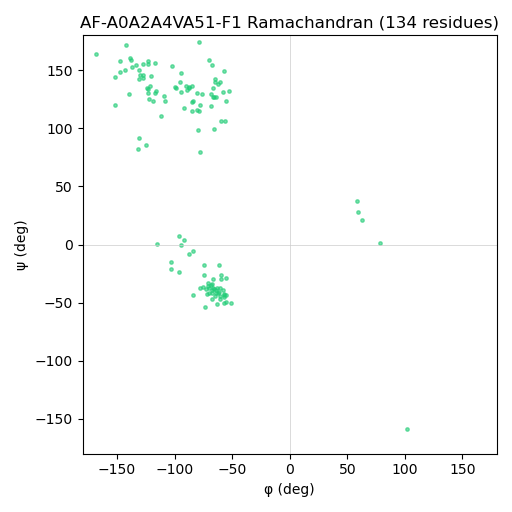C 1
ATOM 649 O O . LEU A 1 84 ? -14.168 -2.266 -4.668 1.00 94.88 84 LEU A O 1
ATOM 653 N N . VAL A 1 85 ? -13.282 -0.612 -3.427 1.00 95.06 85 VAL A N 1
ATOM 654 C CA . VAL A 1 85 ? -14.114 0.466 -3.966 1.00 95.06 85 VAL A CA 1
ATOM 655 C C . VAL A 1 85 ? -13.220 1.398 -4.768 1.00 95.06 85 VAL A C 1
ATOM 657 O O . VAL A 1 85 ? -12.237 1.921 -4.248 1.00 95.06 85 VAL A O 1
ATOM 660 N N . VAL A 1 86 ? -13.561 1.593 -6.039 1.00 94.62 86 VAL A N 1
ATOM 661 C CA . VAL A 1 86 ? -12.892 2.568 -6.905 1.00 94.62 86 VAL A CA 1
ATOM 662 C C . VAL A 1 86 ? -13.583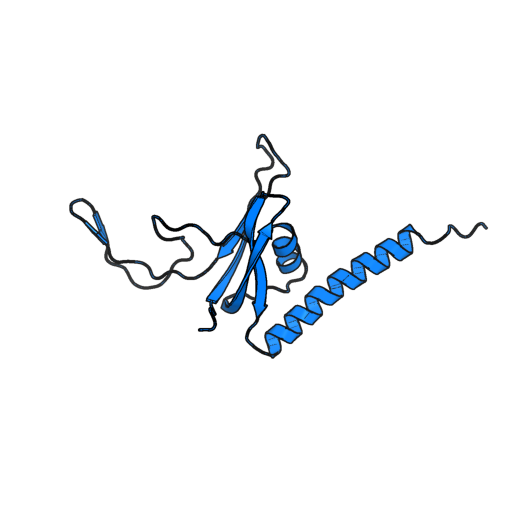 3.916 -6.734 1.00 94.62 86 VAL A C 1
ATOM 664 O O . VAL A 1 86 ? -14.813 3.988 -6.727 1.00 94.62 86 VAL A O 1
ATOM 667 N N . GLY A 1 87 ? -12.799 4.979 -6.613 1.00 95.12 87 GLY A N 1
ATOM 668 C CA . GLY A 1 87 ? -13.283 6.350 -6.575 1.00 95.12 87 GLY A CA 1
ATOM 669 C C . GLY A 1 87 ? -12.389 7.276 -7.389 1.00 95.12 87 GLY A C 1
ATOM 670 O O . GLY A 1 87 ? -11.239 6.957 -7.683 1.00 95.12 87 GLY A O 1
ATOM 671 N N . PHE A 1 88 ? -12.937 8.433 -7.745 1.00 95.56 88 PHE A N 1
ATOM 672 C CA . PHE A 1 88 ? -12.180 9.501 -8.384 1.00 95.56 88 PHE A CA 1
ATOM 673 C C . PHE A 1 88 ? -11.475 10.342 -7.316 1.00 95.56 88 PHE A C 1
ATOM 675 O O . PHE A 1 88 ? -12.136 10.875 -6.421 1.00 95.56 88 PHE A O 1
ATOM 682 N N . ASN A 1 89 ? -10.153 10.467 -7.407 1.00 92.50 89 ASN A N 1
ATOM 683 C CA . ASN A 1 89 ? -9.368 11.321 -6.527 1.00 92.50 89 ASN A CA 1
ATOM 684 C C . ASN A 1 89 ? -9.208 12.709 -7.150 1.00 92.50 89 ASN A C 1
ATOM 686 O O . ASN A 1 89 ? -8.588 12.871 -8.194 1.00 92.50 89 ASN A O 1
ATOM 690 N N . THR A 1 90 ? -9.742 13.728 -6.483 1.00 92.19 90 THR A N 1
ATOM 691 C CA . THR A 1 90 ? -9.678 15.121 -6.943 1.00 92.19 90 THR A CA 1
ATOM 692 C C . THR A 1 90 ? -8.307 15.770 -6.767 1.00 92.19 90 THR A C 1
ATOM 694 O O . THR A 1 90 ? -8.055 16.796 -7.388 1.00 92.19 90 THR A O 1
ATOM 697 N N . ASP A 1 91 ? -7.433 15.206 -5.931 1.00 86.88 91 ASP A N 1
ATOM 698 C CA . ASP A 1 91 ? -6.073 15.711 -5.726 1.00 86.88 91 ASP A CA 1
ATOM 699 C C . ASP A 1 91 ? -5.150 15.290 -6.882 1.00 86.88 91 ASP A C 1
ATOM 701 O O . ASP A 1 91 ? -4.297 16.066 -7.311 1.00 86.88 91 ASP A O 1
ATOM 705 N N . THR A 1 92 ? -5.324 14.068 -7.399 1.00 88.00 92 THR A N 1
ATOM 706 C CA . THR A 1 92 ? -4.510 13.500 -8.492 1.00 88.00 92 THR A CA 1
ATOM 707 C C . THR A 1 92 ? -5.216 13.506 -9.847 1.00 88.00 92 THR A C 1
ATOM 709 O O . THR A 1 92 ? -4.551 13.354 -10.865 1.00 88.00 92 THR A O 1
ATOM 712 N N . PHE A 1 93 ? -6.536 13.718 -9.871 1.00 92.50 93 PHE A N 1
ATOM 713 C CA . PHE A 1 93 ? -7.418 13.587 -11.039 1.00 92.50 93 PHE A CA 1
ATOM 714 C C . PHE A 1 93 ? -7.434 12.182 -11.665 1.00 92.50 93 PHE A C 1
ATOM 716 O O . PHE A 1 93 ? -7.731 12.029 -12.849 1.00 92.50 93 PHE A O 1
ATOM 723 N N . GLU A 1 94 ? -7.176 11.150 -10.859 1.00 92.38 94 GLU A N 1
ATOM 724 C CA . GLU A 1 94 ? -7.124 9.752 -11.293 1.00 92.38 94 GLU A CA 1
ATOM 725 C C . GLU A 1 94 ? -8.210 8.898 -10.627 1.00 92.38 94 GLU A C 1
ATOM 727 O O . GLU A 1 94 ? -8.702 9.202 -9.537 1.00 92.38 94 GLU A O 1
ATOM 732 N N . ASN A 1 95 ? -8.580 7.792 -11.280 1.00 94.81 95 ASN A N 1
ATOM 733 C CA . ASN A 1 95 ? -9.385 6.752 -10.641 1.00 94.81 95 ASN A CA 1
ATOM 734 C C . ASN A 1 95 ? -8.469 5.793 -9.882 1.00 94.81 95 ASN A C 1
ATOM 736 O O . ASN A 1 95 ? -7.601 5.149 -10.467 1.00 94.81 95 ASN A O 1
ATOM 740 N N . GLU A 1 96 ? -8.710 5.649 -8.589 1.00 96.00 96 GLU A N 1
ATOM 741 C CA . GLU A 1 96 ? -7.905 4.824 -7.693 1.00 96.00 96 GLU A CA 1
ATOM 742 C C . GLU A 1 96 ? -8.799 4.126 -6.665 1.00 96.00 96 GLU A C 1
ATOM 744 O O . GLU A 1 96 ? -10.003 4.381 -6.573 1.00 96.00 96 GLU A O 1
ATOM 749 N N . ILE A 1 97 ? -8.229 3.210 -5.885 1.00 96.62 97 ILE A N 1
ATOM 750 C CA . ILE A 1 97 ? -8.954 2.619 -4.765 1.00 96.62 97 ILE A CA 1
ATOM 751 C C . ILE A 1 97 ? -9.160 3.695 -3.695 1.00 96.62 97 ILE A C 1
ATOM 753 O O . ILE A 1 97 ? -8.201 4.244 -3.154 1.00 96.62 97 ILE A O 1
ATOM 757 N N . SER A 1 98 ? -10.421 3.991 -3.393 1.00 95.50 98 SER A N 1
ATOM 758 C CA . SER A 1 98 ? -10.817 4.965 -2.373 1.00 95.50 98 SER A CA 1
ATOM 759 C C . SER A 1 98 ? -11.138 4.308 -1.032 1.00 95.50 98 SER A C 1
ATOM 761 O O . SER A 1 98 ? -11.044 4.954 0.008 1.00 95.50 98 SER A O 1
ATOM 763 N N . GLU A 1 99 ? -11.497 3.022 -1.040 1.00 95.81 99 GLU A N 1
ATOM 764 C CA . GLU A 1 99 ? -11.817 2.255 0.163 1.00 95.81 99 GLU A CA 1
ATOM 765 C C . GLU A 1 99 ? -11.500 0.767 -0.042 1.00 95.81 99 GLU A C 1
ATOM 767 O O . GLU A 1 99 ? -11.726 0.211 -1.122 1.00 95.81 99 GLU A O 1
ATOM 772 N N . ILE A 1 100 ? -11.033 0.100 1.020 1.00 96.69 100 ILE A N 1
ATOM 773 C CA . ILE A 1 100 ? -10.975 -1.363 1.097 1.00 96.69 100 ILE A CA 1
ATOM 774 C C . ILE A 1 100 ? -11.892 -1.845 2.219 1.00 96.69 100 ILE A C 1
ATOM 776 O O . ILE A 1 100 ? -11.864 -1.329 3.336 1.00 96.69 100 ILE A O 1
ATOM 780 N N . LYS A 1 101 ? -12.718 -2.851 1.932 1.00 96.31 101 LYS A N 1
ATOM 781 C CA . LYS A 1 101 ? -13.700 -3.388 2.878 1.00 96.31 101 LYS A CA 1
ATOM 782 C C . LYS A 1 101 ? -13.300 -4.798 3.278 1.00 96.31 101 LYS A C 1
ATOM 784 O O . LYS A 1 101 ? -13.393 -5.693 2.437 1.00 96.31 101 LYS A O 1
ATOM 789 N N . PRO A 1 102 ? -12.866 -5.034 4.527 1.00 96.75 102 PRO A N 1
ATOM 790 C CA . PRO A 1 102 ? -12.546 -6.386 4.961 1.00 96.75 102 PRO A CA 1
ATOM 791 C C . PRO A 1 102 ? -13.782 -7.279 4.872 1.00 96.75 102 PRO A C 1
ATOM 793 O O . PRO A 1 102 ? -14.888 -6.857 5.212 1.00 96.75 102 PRO A O 1
ATOM 796 N N . VAL A 1 103 ? -13.604 -8.518 4.420 1.00 96.38 103 VAL A N 1
ATOM 797 C CA . VAL A 1 103 ? -14.714 -9.469 4.246 1.00 96.38 103 VAL A CA 1
ATOM 798 C C . VAL A 1 103 ? -15.049 -10.179 5.562 1.00 96.38 103 VAL A C 1
ATOM 800 O O . VAL A 1 103 ? -16.225 -10.289 5.926 1.00 96.38 103 VAL A O 1
ATOM 803 N N . GLU A 1 104 ? -14.025 -10.619 6.301 1.00 95.31 104 GLU A N 1
ATOM 804 C CA . GLU A 1 104 ? -14.168 -11.383 7.547 1.00 95.31 104 GLU A CA 1
ATOM 805 C C . GLU A 1 104 ? -14.795 -10.536 8.681 1.00 95.31 104 GLU A C 1
ATOM 807 O O . GLU A 1 104 ? -14.342 -9.414 8.923 1.00 95.31 104 GLU A O 1
ATOM 812 N N . PRO A 1 105 ? -15.782 -11.051 9.446 1.00 96.06 105 PRO A N 1
ATOM 813 C CA . PRO A 1 105 ? -16.439 -10.292 10.520 1.00 96.06 105 PRO A CA 1
ATOM 814 C C . PRO A 1 105 ? -15.488 -9.756 11.598 1.00 96.06 105 PRO A C 1
ATOM 816 O O . PRO A 1 105 ? -15.600 -8.602 12.011 1.00 96.06 105 PRO A O 1
ATOM 819 N N . ASN A 1 106 ? -14.521 -10.569 12.029 1.00 96.56 106 ASN A N 1
ATOM 820 C CA . ASN A 1 106 ? -13.542 -10.158 13.039 1.00 96.56 106 ASN A CA 1
ATOM 821 C C . ASN A 1 106 ? -12.623 -9.053 12.511 1.00 96.56 106 ASN A C 1
ATOM 823 O O . ASN A 1 106 ? -12.306 -8.111 13.234 1.00 96.56 106 ASN A O 1
ATOM 827 N N . LEU A 1 107 ? -12.254 -9.131 11.231 1.00 96.38 107 LEU A N 1
ATOM 828 C CA . LEU A 1 107 ? -11.428 -8.120 10.587 1.00 96.38 107 LEU A CA 1
ATOM 829 C C . LEU A 1 107 ? -12.198 -6.812 10.366 1.00 96.38 107 LEU A C 1
ATOM 831 O O . LEU A 1 107 ? -11.631 -5.744 10.556 1.00 96.38 107 LEU A O 1
ATOM 835 N N . LYS A 1 108 ? -13.501 -6.875 10.053 1.00 97.06 108 LYS A N 1
ATOM 836 C CA . LYS A 1 108 ? -14.384 -5.692 10.026 1.00 97.06 108 LYS A CA 1
ATOM 837 C C . LYS A 1 108 ? -14.398 -4.964 11.365 1.00 97.06 108 LYS A C 1
ATOM 839 O O . LYS A 1 108 ? -14.324 -3.736 11.392 1.00 97.06 108 LYS A O 1
ATOM 844 N N . LYS A 1 109 ? -14.481 -5.715 12.467 1.00 96.62 109 LYS A N 1
ATOM 845 C CA . LYS A 1 109 ? -14.431 -5.146 13.816 1.00 96.62 109 LYS A CA 1
ATOM 846 C C . LYS A 1 109 ? -13.079 -4.477 14.086 1.00 96.62 109 LYS A C 1
ATOM 848 O O . LYS A 1 109 ? -13.068 -3.301 14.425 1.00 96.62 109 LYS A O 1
ATOM 853 N N . HIS A 1 110 ? -11.973 -5.184 13.836 1.00 96.25 110 HIS A N 1
ATOM 854 C CA . HIS A 1 110 ? -10.608 -4.640 13.941 1.00 96.25 110 HIS A CA 1
ATOM 855 C C . HIS A 1 110 ? -10.446 -3.331 13.158 1.00 96.25 110 HIS A C 1
ATOM 857 O O . HIS A 1 110 ? -10.038 -2.320 13.720 1.00 96.25 110 HIS A O 1
ATOM 863 N N . PHE A 1 111 ? -10.865 -3.320 11.889 1.00 95.75 111 PHE A N 1
ATOM 864 C CA . PHE A 1 111 ? -10.840 -2.130 11.034 1.00 95.75 111 PHE A CA 1
ATOM 865 C C . PHE A 1 111 ? -11.594 -0.953 11.653 1.00 95.75 111 PHE A C 1
ATOM 867 O O . PHE A 1 111 ? -11.072 0.157 11.718 1.00 95.75 111 PHE A O 1
ATOM 874 N N . SER A 1 112 ? -12.825 -1.194 12.113 1.00 94.50 112 SER A N 1
ATOM 875 C CA . SER A 1 112 ? -13.635 -0.174 12.785 1.00 94.50 112 SER A CA 1
ATOM 876 C C . SER A 1 112 ? -12.910 0.394 14.006 1.00 94.50 112 SER A C 1
ATOM 878 O O . SER A 1 112 ? -12.901 1.608 14.199 1.00 94.50 112 SER A O 1
ATOM 880 N N . ASP A 1 113 ? -12.319 -0.466 14.829 1.00 95.44 113 ASP A N 1
ATOM 881 C CA . ASP A 1 113 ? -11.721 -0.077 16.106 1.00 95.44 113 ASP A CA 1
ATOM 882 C C . ASP A 1 113 ? -10.420 0.726 15.898 1.00 95.44 113 ASP A C 1
ATOM 884 O O . ASP A 1 113 ? -10.250 1.796 16.495 1.00 95.44 113 ASP A O 1
ATOM 888 N N . CYS A 1 114 ? -9.559 0.303 14.966 1.00 94.38 114 CYS A N 1
ATOM 889 C CA . CYS A 1 114 ? -8.358 1.048 14.568 1.00 94.38 114 CYS A CA 1
ATOM 890 C C . CYS A 1 114 ? -8.697 2.436 13.998 1.00 94.38 114 CYS A C 1
ATOM 892 O O . CYS A 1 114 ? -8.131 3.448 14.418 1.00 94.38 114 CYS A O 1
ATOM 894 N N . LEU A 1 115 ? -9.670 2.514 13.083 1.00 89.50 115 LEU A N 1
ATOM 895 C CA . LEU A 1 115 ? -10.019 3.772 12.412 1.00 89.50 115 LEU A CA 1
ATOM 896 C C . LEU A 1 115 ? -10.796 4.747 13.313 1.00 89.50 115 LEU A C 1
ATOM 898 O O . LEU A 1 115 ? -10.729 5.959 13.105 1.00 89.50 115 LEU A O 1
ATOM 902 N N . LYS A 1 116 ? -11.522 4.262 14.328 1.00 86.50 116 LYS A N 1
ATOM 903 C CA . LYS A 1 116 ? -12.173 5.122 15.336 1.00 86.50 116 LYS A CA 1
ATOM 904 C C . LYS A 1 116 ? -11.158 5.794 16.253 1.00 86.50 116 LYS A C 1
ATOM 906 O O . LYS A 1 116 ? -11.292 6.986 16.515 1.00 86.50 116 LYS A O 1
ATOM 911 N N . THR A 1 117 ? -10.137 5.057 16.687 1.00 70.62 117 THR A N 1
ATOM 912 C CA . THR A 1 117 ? -9.061 5.580 17.547 1.00 70.62 117 THR A CA 1
ATOM 913 C C . THR A 1 117 ? -8.348 6.772 16.896 1.00 70.62 117 THR A C 1
ATOM 915 O O . THR A 1 117 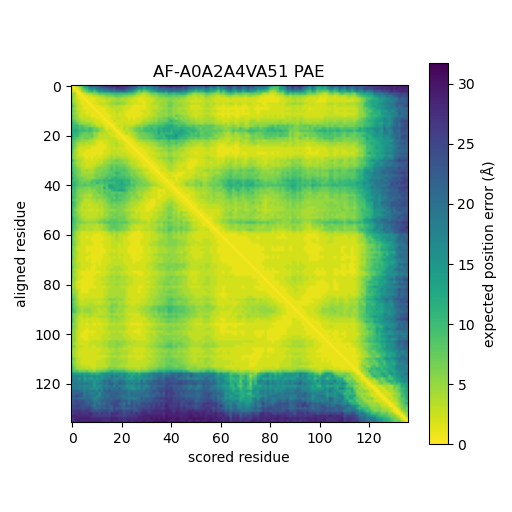? -8.089 7.772 17.557 1.00 70.62 117 THR A O 1
ATOM 918 N N . SER A 1 118 ? -8.129 6.723 15.578 1.00 64.25 118 SER A N 1
ATOM 919 C CA . SER A 1 118 ? -7.554 7.834 14.801 1.00 64.25 118 SER A CA 1
ATOM 920 C C . SER A 1 118 ? -8.429 9.092 14.768 1.00 64.25 118 SER A C 1
ATOM 922 O O . SER A 1 118 ? -7.924 10.212 14.847 1.00 64.25 118 SER A O 1
ATOM 924 N N . LYS A 1 119 ? -9.754 8.929 14.669 1.00 63.34 119 LYS A N 1
ATOM 925 C CA . LYS A 1 119 ? -10.694 10.061 14.651 1.00 63.34 119 LYS A CA 1
ATOM 926 C C . LYS A 1 119 ? -10.829 10.711 16.025 1.00 63.34 119 LYS A C 1
ATOM 928 O O . LYS A 1 119 ? -10.915 11.932 16.107 1.00 63.34 119 LYS A O 1
ATOM 933 N N . LEU A 1 120 ? -10.820 9.900 17.083 1.00 60.91 120 LEU A N 1
ATOM 934 C CA . LEU A 1 120 ? -10.864 10.372 18.467 1.00 60.91 120 LEU A CA 1
ATOM 935 C C . LEU A 1 120 ? -9.607 11.180 18.819 1.00 60.91 120 LEU A C 1
ATOM 937 O O . LEU A 1 120 ? -9.740 12.278 19.348 1.00 60.91 120 LEU A O 1
ATOM 941 N N . SER A 1 121 ? -8.412 10.720 18.431 1.00 60.84 121 SER A N 1
ATOM 942 C CA . SER A 1 121 ? -7.170 11.454 18.714 1.00 60.84 121 SER A CA 1
ATOM 943 C C . SER A 1 121 ? -7.106 12.823 18.026 1.00 60.84 121 SER A C 1
ATOM 945 O O . SER A 1 121 ? -6.649 13.789 18.633 1.00 60.84 121 SER A O 1
ATOM 947 N N . HIS A 1 122 ? -7.613 12.950 16.795 1.00 59.59 122 HIS A N 1
ATOM 948 C CA . HIS A 1 122 ? -7.686 14.245 16.106 1.00 59.59 122 HIS A CA 1
ATOM 949 C C . HIS A 1 122 ? -8.680 15.203 16.779 1.00 59.59 122 HIS A C 1
ATOM 951 O O . HIS A 1 122 ? -8.361 16.374 16.977 1.00 59.59 122 HIS A O 1
ATOM 957 N N . GLN A 1 123 ? -9.849 14.706 17.198 1.00 62.03 123 GLN A N 1
ATOM 958 C CA . GLN A 1 123 ? -10.854 15.515 17.898 1.00 62.03 123 GLN A CA 1
ATOM 959 C C . GLN A 1 123 ? -10.371 15.987 19.279 1.00 62.03 123 GLN A C 1
ATOM 961 O O . GLN A 1 123 ? -10.619 17.128 19.662 1.00 62.03 123 GLN A O 1
ATOM 966 N N . GLU A 1 124 ? -9.643 15.148 20.018 1.00 61.09 124 GLU A N 1
ATOM 967 C CA . GLU A 1 124 ? -9.059 15.512 21.316 1.00 61.09 124 GLU A CA 1
ATOM 968 C C . GLU A 1 124 ? -7.937 16.554 21.182 1.00 61.09 124 GLU A C 1
ATOM 970 O O . GLU A 1 124 ? -7.802 17.437 22.034 1.00 61.09 124 GLU A O 1
ATOM 975 N N . ILE A 1 125 ? -7.145 16.494 20.107 1.00 60.47 125 ILE A N 1
ATOM 976 C CA . ILE A 1 125 ? -6.116 17.500 19.805 1.00 60.47 125 ILE A CA 1
ATOM 977 C C . ILE A 1 125 ? -6.767 18.842 19.450 1.00 60.47 125 ILE A C 1
ATOM 979 O O . ILE A 1 125 ? -6.386 19.866 20.016 1.00 60.47 125 ILE A O 1
ATOM 983 N N . GLU A 1 126 ? -7.782 18.853 18.58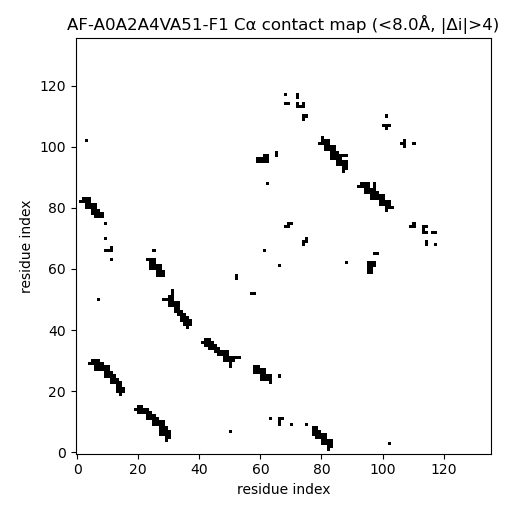4 1.00 60.78 126 GLU A N 1
ATOM 984 C CA . GLU A 1 126 ? -8.515 20.076 18.232 1.00 60.78 126 GLU A CA 1
ATOM 985 C C . GLU A 1 126 ? -9.200 20.716 19.448 1.00 60.78 126 GLU A C 1
ATOM 987 O O . GLU A 1 126 ? -9.192 21.940 19.589 1.00 60.78 126 GLU A O 1
ATOM 992 N N . GLN A 1 127 ? -9.743 19.912 20.367 1.00 63.78 127 GLN A N 1
ATOM 993 C CA . GLN A 1 127 ? -10.334 20.411 21.613 1.00 63.78 127 GLN A CA 1
ATOM 994 C C . GLN A 1 127 ? -9.294 21.009 22.570 1.00 63.78 127 GLN A C 1
ATOM 996 O O . GLN A 1 127 ? -9.596 21.980 23.258 1.00 63.78 127 GLN A O 1
ATOM 1001 N N . ARG A 1 128 ? -8.065 20.477 22.606 1.00 60.09 128 ARG A N 1
ATOM 1002 C CA . ARG A 1 128 ? -6.970 21.025 23.429 1.00 60.09 128 ARG A CA 1
ATOM 1003 C C . ARG A 1 128 ? -6.363 22.299 22.850 1.00 60.09 128 ARG A C 1
ATOM 1005 O O . ARG A 1 128 ? -6.002 23.186 23.613 1.00 60.09 128 ARG A O 1
ATOM 1012 N N . VAL A 1 129 ? -6.253 22.397 21.526 1.00 65.88 129 VAL A N 1
ATOM 1013 C CA . VAL A 1 129 ? -5.726 23.595 20.847 1.00 65.88 129 VAL A CA 1
ATOM 1014 C C . VAL A 1 129 ? -6.714 24.761 20.931 1.00 65.88 129 VAL A C 1
ATOM 1016 O O . VAL A 1 129 ? -6.293 25.907 21.054 1.00 65.88 129 VAL A O 1
ATOM 1019 N N . ASN A 1 130 ? -8.017 24.476 20.917 1.00 66.00 130 ASN A N 1
ATOM 1020 C CA . ASN A 1 130 ? -9.069 25.491 21.006 1.00 66.00 130 ASN A CA 1
ATOM 1021 C C . ASN A 1 130 ? -9.605 25.706 22.431 1.00 66.00 130 ASN A C 1
ATOM 1023 O O . ASN A 1 130 ? -10.594 26.420 22.608 1.00 66.00 130 ASN A O 1
ATOM 1027 N N . ALA A 1 131 ? -8.990 25.094 23.449 1.00 61.44 131 ALA A N 1
ATOM 1028 C CA . ALA A 1 131 ? -9.362 25.352 24.833 1.00 61.44 131 ALA A CA 1
ATOM 1029 C C . ALA A 1 131 ? -9.003 26.810 25.183 1.00 61.44 131 ALA A C 1
ATOM 1031 O O . ALA A 1 131 ? -7.860 27.220 24.959 1.00 61.44 131 ALA A O 1
ATOM 1032 N N . PRO A 1 132 ? -9.947 27.614 25.706 1.00 60.31 132 PRO A N 1
ATOM 1033 C CA . PRO A 1 132 ? -9.640 28.972 26.128 1.00 60.31 132 PRO A CA 1
ATOM 1034 C C . PRO A 1 132 ? -8.536 28.928 27.188 1.00 60.31 132 PRO A C 1
ATOM 1036 O O . PRO A 1 132 ? -8.598 28.143 28.133 1.00 60.31 132 PRO A O 1
ATOM 1039 N N . LEU A 1 133 ? -7.506 29.757 27.007 1.00 60.16 133 LEU A N 1
ATOM 1040 C CA . LEU A 1 133 ? -6.491 29.989 28.029 1.00 60.16 133 LEU A CA 1
ATOM 1041 C C . LEU A 1 133 ? -7.208 30.550 29.256 1.00 60.16 133 LEU A C 1
ATOM 1043 O O . LEU A 1 133 ? -7.637 31.703 29.234 1.00 60.16 133 LEU A O 1
ATOM 1047 N N . ASP A 1 134 ? -7.360 29.732 30.298 1.00 59.84 134 ASP A N 1
ATOM 1048 C CA . ASP A 1 134 ? -7.861 30.192 31.588 1.00 59.84 134 ASP A CA 1
ATOM 1049 C C . ASP A 1 134 ? -6.963 31.336 32.070 1.00 59.84 134 ASP A C 1
ATOM 1051 O O . ASP A 1 134 ? -5.809 31.140 32.464 1.00 59.84 134 ASP A O 1
ATOM 1055 N N . SER A 1 135 ? -7.502 32.550 31.991 1.00 52.66 135 SER A N 1
ATOM 1056 C CA . SER A 1 135 ? -6.911 33.763 32.531 1.00 52.66 135 SER A CA 1
ATOM 1057 C C . SER A 1 135 ? -6.881 33.645 34.054 1.00 52.66 135 SER A C 1
ATOM 1059 O O . SER A 1 135 ? -7.904 33.847 34.713 1.00 52.66 135 SER A O 1
ATOM 1061 N N . LYS A 1 136 ? -5.719 33.275 34.595 1.00 48.25 136 LYS A N 1
ATOM 1062 C CA . LYS A 1 136 ? -5.363 33.527 35.993 1.00 48.25 136 LYS A CA 1
ATOM 1063 C C . LYS A 1 136 ? -4.771 34.917 36.148 1.00 48.25 136 LYS A C 1
ATOM 1065 O O . LYS A 1 136 ? -4.012 35.326 35.241 1.00 48.25 136 LYS A O 1
#

Nearest PDB structures (foldseek):
  1gm5-assembly1_A  TM=3.901E-01  e=9.458E-02  Thermotoga maritima
  4qqb-assembly2_Y  TM=5.498E-01  e=3.945E+00  Drosophila melanogaster
  8xjh-assembly1_A  TM=1.718E-01  e=2.140E+00  Arabidopsis thaliana

Radius of gyration: 19.92 Å; Cα contacts (8 Å, |Δi|>4): 208; chains: 1; bounding box: 35×56×66 Å

Secondary structure (DSSP, 8-state):
---EEEEEEEEEEE-TTSS-TT-EEEEEEEPEEPPPEEETTEEE---SEESSPPTTPPPEEE-HHHHHHHHHTT---SSEEEEEEEEEETTTTEEEEEEEEE-SHHHHHHHHHHHHHHHHHHHHHHHHHTS-----